Protein AF-A0A3P7NVY0-F1 (afdb_monomer)

pLDDT: mean 88.83, std 10.04, range [52.88, 97.88]

Foldseek 3Di:
DVVVVVVVVVVVVVVVVCVVVVVDDPVRVVVVVVVVVVVVVVVVVVVVVVLVVDPVNVVCVVVVVVVVVCCVVVVVVVVVVVVVVVCVVQVADPVRHRD

Solvent-accessible surface area (backbone atoms only — not comparable to full-atom values): 5554 Å² total; per-residue (Å²): 111,68,67,60,53,52,49,54,52,50,54,52,52,52,54,50,56,48,60,72,68,64,73,62,54,72,68,53,54,53,50,47,53,54,48,49,53,54,50,47,52,53,51,50,51,55,50,49,53,54,46,67,72,31,66,70,51,55,74,37,37,67,60,54,48,50,52,50,47,53,50,49,52,48,51,51,53,49,53,53,49,49,54,52,52,51,33,62,77,58,46,38,44,103,81,73,44,75,110

Mean predicted aligned error: 7.63 Å

Organism: NCBI:txid2173034

InterPro domains:
  IPR005642 Lysine exporter LysO [PF03956] (10-92)

Structure (mmCIF, N/CA/C/O backbone):
data_AF-A0A3P7NVY0-F1
#
_entry.id   AF-A0A3P7NVY0-F1
#
loop_
_atom_site.group_PDB
_atom_site.id
_atom_site.type_symbol
_atom_site.label_atom_id
_atom_site.label_alt_id
_atom_site.label_comp_id
_atom_site.label_asym_id
_atom_site.label_entity_id
_atom_site.label_seq_id
_atom_site.pdbx_PDB_ins_code
_atom_site.Cartn_x
_atom_site.Cartn_y
_atom_site.Cartn_z
_atom_site.occupancy
_atom_site.B_iso_or_equiv
_atom_site.auth_seq_id
_atom_site.auth_comp_id
_atom_site.auth_asym_id
_atom_site.auth_atom_id
_atom_site.pdbx_PDB_model_num
ATOM 1 N N . MET A 1 1 ? -14.744 19.987 -9.665 1.00 83.19 1 MET A N 1
ATOM 2 C CA . MET A 1 1 ? -14.472 18.557 -9.385 1.00 83.19 1 MET A CA 1
ATOM 3 C C . MET A 1 1 ? -13.700 17.897 -10.527 1.00 83.19 1 MET A C 1
ATOM 5 O O . MET A 1 1 ? -12.606 17.411 -10.268 1.00 83.19 1 MET A O 1
ATOM 9 N N . ILE A 1 2 ? -14.181 17.989 -11.778 1.00 94.69 2 ILE A N 1
ATOM 10 C CA . ILE A 1 2 ? -13.511 17.435 -12.976 1.00 94.69 2 ILE A CA 1
ATOM 11 C C . ILE A 1 2 ? -12.049 17.892 -13.125 1.00 94.69 2 ILE A C 1
ATOM 13 O O . ILE A 1 2 ? -11.171 17.082 -13.382 1.00 94.69 2 ILE A O 1
ATOM 17 N N . PHE A 1 3 ? -11.771 19.175 -12.869 1.00 95.12 3 PHE A N 1
ATOM 18 C CA . PHE A 1 3 ? -10.434 19.751 -13.032 1.00 95.12 3 PHE A CA 1
ATOM 19 C C . PHE A 1 3 ? -9.391 19.126 -12.092 1.00 95.12 3 PHE A C 1
ATOM 21 O O . PHE A 1 3 ? -8.286 18.814 -12.515 1.00 95.12 3 PHE A O 1
ATOM 28 N N . ARG A 1 4 ? -9.753 18.860 -10.826 1.00 94.81 4 ARG A N 1
ATOM 29 C CA . ARG A 1 4 ? -8.852 18.191 -9.867 1.00 94.81 4 ARG A CA 1
ATOM 30 C C . ARG A 1 4 ? -8.558 16.756 -10.289 1.00 94.81 4 ARG A C 1
ATOM 32 O O . ARG A 1 4 ? -7.427 16.305 -10.179 1.00 94.81 4 ARG A O 1
ATOM 39 N N . LEU A 1 5 ? -9.578 16.061 -10.787 1.00 95.06 5 LEU A N 1
ATOM 40 C CA . LEU A 1 5 ? -9.448 14.692 -11.271 1.00 95.06 5 LEU A CA 1
ATOM 41 C C . LEU A 1 5 ? -8.540 14.631 -12.508 1.00 9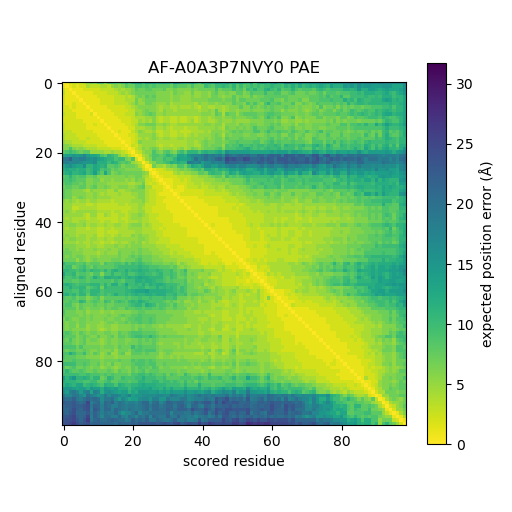5.06 5 LEU A C 1
ATOM 43 O O . LEU A 1 5 ? -7.665 13.776 -12.582 1.00 95.06 5 LEU A O 1
ATOM 47 N N . LEU A 1 6 ? -8.685 15.599 -13.415 1.00 95.88 6 LEU A N 1
ATOM 48 C CA . LEU A 1 6 ? -7.842 15.738 -14.600 1.00 95.88 6 LEU A CA 1
ATOM 49 C C . LEU A 1 6 ? -6.380 16.030 -14.232 1.00 95.88 6 LEU A C 1
ATOM 51 O O . LEU A 1 6 ? -5.480 15.442 -14.823 1.00 95.88 6 LEU A O 1
ATOM 55 N N . LEU A 1 7 ? -6.138 16.856 -13.207 1.00 94.62 7 LEU A N 1
ATOM 56 C CA . LEU A 1 7 ? -4.792 17.081 -12.673 1.00 94.62 7 LEU A CA 1
ATOM 57 C C . LEU A 1 7 ? -4.185 15.815 -12.050 1.00 94.62 7 LEU A C 1
ATOM 59 O O . LEU A 1 7 ? -3.031 15.509 -12.336 1.00 94.62 7 LEU A O 1
ATOM 63 N N . TYR A 1 8 ? -4.935 15.055 -11.241 1.00 94.75 8 TYR A N 1
ATOM 64 C CA . TYR A 1 8 ? -4.426 13.805 -10.656 1.00 94.75 8 TYR A CA 1
ATOM 65 C C . TYR A 1 8 ? -4.060 12.777 -11.725 1.00 94.75 8 TYR A C 1
ATOM 67 O O . TYR A 1 8 ? -2.975 12.200 -11.670 1.00 94.75 8 TYR A O 1
ATOM 75 N N . ILE A 1 9 ? -4.935 12.582 -12.714 1.00 95.62 9 ILE A N 1
ATOM 76 C CA . ILE A 1 9 ? -4.658 11.685 -13.839 1.00 95.62 9 ILE A CA 1
ATOM 77 C C . ILE A 1 9 ? -3.446 12.191 -14.624 1.00 95.62 9 ILE A C 1
ATOM 79 O O . ILE A 1 9 ? -2.556 11.401 -14.915 1.00 95.62 9 ILE A O 1
ATOM 83 N N . GLY A 1 10 ? -3.353 13.497 -14.892 1.00 96.31 10 GLY A N 1
ATOM 84 C CA . GLY A 1 10 ? -2.215 14.089 -15.596 1.00 96.31 10 GLY A CA 1
ATOM 85 C C . GLY A 1 10 ? -0.877 13.827 -14.901 1.00 96.31 10 GLY A C 1
ATOM 86 O O . GLY A 1 10 ? 0.072 13.380 -15.543 1.00 96.31 10 GLY A O 1
ATOM 87 N N . VAL A 1 11 ? -0.804 14.029 -13.582 1.00 94.81 11 VAL A N 1
ATOM 88 C CA . VAL A 1 11 ? 0.413 13.750 -12.797 1.00 94.81 11 VAL A CA 1
ATOM 89 C C . VAL A 1 11 ? 0.770 12.260 -12.831 1.00 94.81 11 VAL A C 1
ATOM 91 O O . VAL A 1 11 ? 1.938 11.920 -13.019 1.00 94.81 11 VAL A O 1
ATOM 94 N N . LEU A 1 12 ? -0.219 11.366 -12.708 1.00 93.44 12 LEU A N 1
ATOM 95 C CA . LEU A 1 12 ? 0.001 9.918 -12.802 1.00 93.44 12 LEU A CA 1
ATOM 96 C C . LEU A 1 12 ? 0.505 9.506 -14.189 1.00 93.44 12 LEU A C 1
ATOM 98 O O . LEU A 1 12 ? 1.445 8.718 -14.290 1.00 93.44 12 LEU A O 1
ATOM 102 N N . SER A 1 13 ? -0.079 10.061 -15.252 1.00 94.38 13 SER A N 1
ATOM 103 C CA . SER A 1 13 ? 0.353 9.812 -16.626 1.00 94.38 13 SER A CA 1
ATOM 104 C C . SER A 1 13 ? 1.795 10.265 -16.849 1.00 94.38 13 SER A C 1
ATOM 106 O O . SER A 1 13 ? 2.578 9.512 -17.419 1.00 94.38 13 SER A O 1
ATOM 108 N N . ILE A 1 14 ? 2.183 11.442 -16.349 1.00 92.81 14 ILE A N 1
ATOM 109 C CA . ILE A 1 14 ? 3.571 11.924 -16.436 1.00 92.81 14 ILE A CA 1
ATOM 110 C C . ILE A 1 14 ? 4.520 10.988 -15.677 1.00 92.81 14 ILE A C 1
ATOM 112 O O . ILE A 1 14 ? 5.549 10.594 -16.223 1.00 92.81 14 ILE A O 1
ATOM 116 N N . GLY A 1 15 ? 4.165 10.575 -14.455 1.00 88.56 15 GLY A N 1
ATOM 117 C CA . GLY A 1 15 ? 4.961 9.618 -13.678 1.00 88.56 15 GLY A CA 1
ATOM 118 C C . GLY A 1 15 ? 5.148 8.276 -14.396 1.00 88.56 15 GLY A C 1
ATOM 119 O O . GLY A 1 15 ? 6.250 7.731 -14.415 1.00 88.56 15 GLY A O 1
ATOM 120 N N . MET A 1 16 ? 4.099 7.778 -15.055 1.00 89.56 16 MET A N 1
ATOM 121 C CA . MET A 1 16 ? 4.160 6.561 -15.867 1.00 89.56 16 MET A CA 1
ATOM 122 C C . MET A 1 16 ? 5.069 6.727 -17.093 1.00 89.56 16 MET A C 1
ATOM 124 O O . MET A 1 16 ? 5.878 5.842 -17.364 1.00 89.56 16 MET A O 1
ATOM 128 N N . LEU A 1 17 ? 4.988 7.856 -17.806 1.00 90.62 17 LEU A N 1
ATOM 129 C CA . LEU A 1 17 ? 5.862 8.140 -18.952 1.00 90.62 17 LEU A CA 1
ATOM 130 C C . LEU A 1 17 ? 7.340 8.199 -18.539 1.00 90.62 17 LEU A C 1
ATOM 132 O O . LEU A 1 17 ? 8.187 7.630 -19.226 1.00 90.62 17 LEU A O 1
ATOM 136 N N . ILE A 1 18 ? 7.643 8.818 -17.391 1.00 87.25 18 ILE A N 1
ATOM 137 C CA . ILE A 1 18 ? 9.002 8.860 -16.826 1.00 87.25 18 ILE A CA 1
ATOM 138 C C . ILE A 1 18 ? 9.495 7.444 -16.487 1.00 87.25 18 ILE A C 1
ATOM 140 O O . ILE A 1 18 ? 10.635 7.104 -16.810 1.00 87.25 18 ILE A O 1
ATOM 144 N N . GLY A 1 19 ? 8.638 6.610 -15.887 1.00 84.62 19 GLY A N 1
ATOM 145 C CA . GLY A 1 19 ? 8.964 5.218 -15.561 1.00 84.62 19 GLY A CA 1
ATOM 146 C C . GLY A 1 19 ? 9.229 4.347 -16.794 1.00 84.62 19 GLY A C 1
ATOM 147 O O . GLY A 1 19 ? 10.170 3.559 -16.796 1.00 84.62 19 GLY A O 1
ATOM 148 N N . ILE A 1 20 ? 8.453 4.518 -17.871 1.00 84.75 20 ILE A N 1
ATOM 149 C CA . ILE A 1 20 ? 8.631 3.759 -19.124 1.00 84.75 20 ILE A CA 1
ATOM 150 C C . ILE A 1 20 ? 9.944 4.125 -19.822 1.00 84.75 20 ILE A C 1
ATOM 152 O O . ILE A 1 20 ? 10.605 3.255 -20.384 1.00 84.75 20 ILE A O 1
ATOM 156 N N . TYR A 1 21 ? 10.349 5.396 -19.776 1.00 81.50 21 TYR A N 1
ATOM 157 C CA . TYR A 1 21 ? 11.561 5.857 -20.456 1.00 81.50 21 TYR A CA 1
ATOM 158 C C . TYR A 1 21 ? 12.864 5.435 -19.746 1.00 81.50 21 TYR A C 1
ATOM 160 O O . TYR A 1 21 ? 13.947 5.811 -20.191 1.00 81.50 21 TYR A O 1
ATOM 168 N N . ASN A 1 22 ? 12.770 4.677 -18.638 1.00 68.94 22 ASN A N 1
ATOM 169 C CA . ASN A 1 22 ? 13.883 4.203 -17.802 1.00 68.94 22 ASN A CA 1
ATOM 170 C C . ASN A 1 22 ? 14.896 5.313 -17.450 1.00 68.94 22 ASN A C 1
ATOM 172 O O . ASN A 1 22 ? 16.090 5.073 -17.281 1.00 68.94 22 ASN A O 1
ATOM 176 N N . MET A 1 23 ? 14.404 6.555 -17.383 1.00 61.84 23 MET A N 1
ATOM 177 C CA . MET A 1 23 ? 15.208 7.765 -17.202 1.00 61.84 23 MET A CA 1
ATOM 178 C C . MET A 1 23 ? 15.527 8.020 -15.722 1.00 61.84 23 MET A C 1
ATOM 180 O O . MET A 1 23 ? 16.255 8.951 -15.379 1.00 61.84 23 MET A O 1
ATOM 184 N N . ALA A 1 24 ? 14.986 7.184 -14.835 1.00 63.25 24 ALA A N 1
ATOM 185 C CA . ALA A 1 24 ? 15.306 7.185 -13.425 1.00 63.25 24 ALA A CA 1
ATOM 186 C C . ALA A 1 24 ? 16.616 6.425 -13.194 1.00 63.25 24 ALA A C 1
ATOM 188 O O . ALA A 1 24 ? 16.757 5.243 -13.501 1.00 63.25 24 ALA A O 1
ATOM 189 N N . HIS A 1 25 ? 17.610 7.112 -12.633 1.00 72.38 25 HIS A N 1
ATOM 190 C CA . HIS A 1 25 ? 18.804 6.431 -12.155 1.00 72.38 25 HIS A CA 1
ATOM 191 C C . HIS A 1 25 ? 18.418 5.419 -11.060 1.00 72.38 25 HIS A C 1
ATOM 193 O O . HIS A 1 25 ? 17.620 5.757 -10.186 1.00 72.38 25 HIS A O 1
ATOM 199 N N . PRO A 1 26 ? 19.057 4.238 -10.988 1.00 75.06 26 PRO A N 1
ATOM 200 C CA . PRO A 1 26 ? 18.717 3.204 -10.001 1.00 75.06 26 PRO A CA 1
ATOM 201 C C . PRO A 1 26 ? 18.817 3.689 -8.542 1.00 75.06 26 PRO A C 1
ATOM 203 O O . PRO A 1 26 ? 18.112 3.202 -7.661 1.00 75.06 26 PRO A O 1
ATOM 206 N N . LYS A 1 27 ? 19.661 4.697 -8.274 1.00 76.75 27 LYS A N 1
ATOM 207 C CA . LYS A 1 27 ? 19.749 5.366 -6.964 1.00 76.75 27 LYS A CA 1
ATOM 208 C C . LYS A 1 27 ? 18.511 6.211 -6.645 1.00 76.75 27 LYS A C 1
ATOM 210 O O . LYS A 1 27 ? 18.111 6.278 -5.486 1.00 76.75 27 LYS A O 1
ATOM 215 N N . LEU A 1 28 ? 17.930 6.857 -7.656 1.00 79.44 28 LEU A N 1
ATOM 216 C CA . LEU A 1 28 ? 16.727 7.673 -7.528 1.00 79.44 28 LEU A CA 1
ATOM 217 C C . LEU A 1 28 ? 15.505 6.784 -7.284 1.00 79.44 28 LEU A C 1
ATOM 219 O O . LEU A 1 28 ? 14.766 7.059 -6.346 1.00 79.44 28 LEU A O 1
ATOM 223 N N . ASP A 1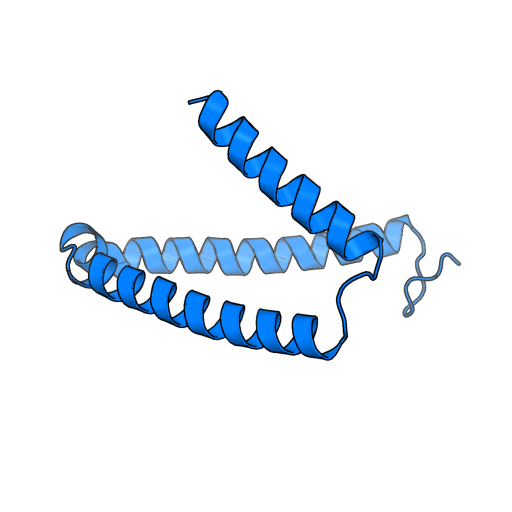 29 ? 15.355 5.679 -8.018 1.00 81.00 29 ASP A N 1
ATOM 224 C CA . ASP A 1 29 ? 14.275 4.707 -7.782 1.00 81.00 29 ASP A CA 1
ATOM 225 C C . ASP A 1 29 ? 14.338 4.106 -6.376 1.00 81.00 29 ASP A C 1
ATOM 227 O O . ASP A 1 29 ? 13.328 4.015 -5.674 1.00 81.00 29 ASP A O 1
ATOM 231 N N . GLN A 1 30 ? 15.539 3.756 -5.907 1.00 85.25 30 GLN A N 1
ATOM 232 C CA . GLN A 1 30 ? 15.709 3.238 -4.553 1.00 85.25 30 GLN A CA 1
ATOM 233 C C . GLN A 1 30 ? 15.394 4.296 -3.481 1.00 85.25 30 GLN A C 1
ATOM 235 O O . GLN A 1 30 ? 14.809 3.971 -2.444 1.00 85.25 30 GLN A O 1
ATOM 240 N N . ALA A 1 31 ? 15.770 5.558 -3.710 1.00 88.00 31 ALA A N 1
ATOM 241 C CA . ALA A 1 31 ? 15.448 6.664 -2.810 1.00 88.00 31 ALA A CA 1
ATOM 242 C C . ALA A 1 31 ? 13.941 6.968 -2.795 1.00 88.00 31 ALA A C 1
ATOM 244 O O . ALA A 1 31 ? 13.374 7.141 -1.718 1.00 88.00 31 ALA A O 1
ATOM 245 N N . LEU A 1 32 ? 13.288 6.960 -3.961 1.00 89.56 32 LEU A N 1
ATOM 246 C CA . LEU A 1 32 ? 11.842 7.129 -4.116 1.00 89.56 32 LEU A CA 1
ATOM 247 C C . LEU A 1 32 ? 11.072 6.011 -3.411 1.00 89.56 32 LEU A C 1
ATOM 249 O O . LEU A 1 32 ? 10.137 6.309 -2.678 1.00 89.56 32 LEU A O 1
ATOM 253 N N . GLY A 1 33 ? 11.495 4.750 -3.539 1.00 90.12 33 GLY A N 1
ATOM 254 C CA . GLY A 1 33 ? 10.877 3.633 -2.817 1.00 90.12 33 GLY A CA 1
ATOM 255 C C . GLY A 1 33 ? 10.990 3.774 -1.292 1.00 90.12 33 GLY A C 1
ATOM 256 O O . GLY A 1 33 ? 10.013 3.568 -0.568 1.00 90.12 33 GLY A O 1
ATOM 257 N N . LYS A 1 34 ? 12.161 4.199 -0.791 1.00 93.19 34 LYS A N 1
ATOM 258 C CA . LYS A 1 34 ? 12.360 4.498 0.641 1.00 93.19 34 LYS A CA 1
ATOM 259 C C . LYS A 1 34 ? 11.530 5.697 1.108 1.00 93.19 34 LYS A C 1
ATOM 261 O O . LYS A 1 34 ? 10.982 5.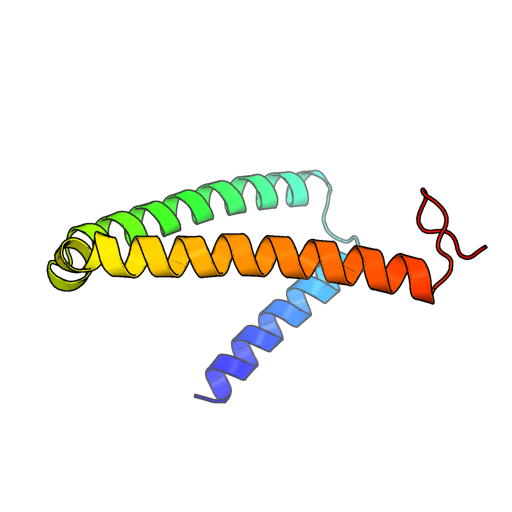673 2.207 1.00 93.19 34 LYS A O 1
ATOM 266 N N . LEU A 1 35 ? 11.421 6.737 0.288 1.00 95.31 35 LEU A N 1
ATOM 267 C CA . LEU A 1 35 ? 10.596 7.899 0.598 1.00 95.31 35 LEU A CA 1
ATOM 268 C C . LEU A 1 35 ? 9.111 7.523 0.606 1.00 95.31 35 LEU A C 1
ATOM 270 O O . LEU A 1 35 ? 8.397 7.891 1.531 1.00 95.31 35 LEU A O 1
ATOM 274 N N . GLN A 1 36 ? 8.661 6.731 -0.367 1.00 95.38 36 GLN A N 1
ATOM 275 C CA . GLN A 1 36 ? 7.280 6.276 -0.475 1.00 95.38 36 GLN A CA 1
ATOM 276 C C . GLN A 1 36 ? 6.859 5.487 0.761 1.00 95.38 36 GLN A C 1
ATOM 278 O O . GLN A 1 36 ? 5.801 5.775 1.313 1.00 95.38 36 GLN A O 1
ATOM 283 N N . ILE A 1 37 ? 7.670 4.526 1.219 1.00 96.75 37 ILE A N 1
ATOM 284 C CA . ILE A 1 37 ? 7.328 3.757 2.422 1.00 96.75 37 ILE A CA 1
ATOM 285 C C . ILE A 1 37 ? 7.301 4.659 3.664 1.00 96.75 37 ILE A C 1
ATOM 287 O O . ILE A 1 37 ? 6.378 4.552 4.467 1.00 96.75 37 ILE A O 1
ATOM 291 N N . LEU A 1 38 ? 8.247 5.599 3.792 1.00 97.44 38 LEU A N 1
ATOM 292 C CA . LEU A 1 38 ? 8.289 6.547 4.909 1.00 97.44 38 LEU A CA 1
ATOM 293 C C . LEU A 1 38 ? 7.043 7.442 4.929 1.00 97.44 38 LEU A C 1
ATOM 295 O O . LEU A 1 38 ? 6.397 7.595 5.966 1.00 97.44 38 LEU A O 1
ATOM 299 N N . THR A 1 39 ? 6.674 7.998 3.776 1.00 96.81 39 THR A N 1
ATOM 300 C CA . THR A 1 39 ? 5.475 8.824 3.627 1.00 96.81 39 THR A CA 1
ATOM 301 C C . THR A 1 39 ? 4.203 8.012 3.839 1.00 96.81 39 THR A C 1
ATOM 303 O O . THR A 1 39 ? 3.286 8.499 4.493 1.00 96.81 39 THR A O 1
ATOM 306 N N . LEU A 1 40 ? 4.142 6.774 3.344 1.00 97.75 40 LEU A N 1
ATOM 307 C CA . LEU A 1 40 ? 3.005 5.878 3.544 1.00 97.75 40 LEU A CA 1
ATOM 308 C C . LEU A 1 40 ? 2.806 5.599 5.031 1.00 97.75 40 LEU A C 1
ATOM 310 O O . LEU A 1 40 ? 1.698 5.769 5.527 1.00 97.75 40 LEU A O 1
ATOM 314 N N . ILE A 1 41 ? 3.868 5.244 5.757 1.00 97.81 41 ILE A N 1
ATOM 315 C CA . ILE A 1 41 ? 3.802 5.033 7.208 1.00 97.81 41 ILE A CA 1
ATOM 316 C C . ILE A 1 41 ? 3.327 6.310 7.911 1.00 97.81 41 ILE A C 1
ATOM 318 O O . ILE A 1 41 ? 2.429 6.237 8.747 1.00 97.81 41 ILE A O 1
ATOM 322 N N . GLY A 1 42 ? 3.861 7.479 7.541 1.00 97.88 42 GLY A N 1
ATOM 323 C CA . GLY A 1 42 ? 3.420 8.763 8.095 1.00 97.88 42 GLY A CA 1
ATOM 324 C C . GLY A 1 42 ? 1.936 9.055 7.835 1.00 97.88 42 GLY A C 1
ATOM 325 O O . GLY A 1 42 ? 1.209 9.446 8.747 1.00 97.88 42 GLY A O 1
ATOM 326 N N . LEU A 1 43 ? 1.456 8.809 6.615 1.00 97.25 43 LEU A N 1
ATOM 327 C CA . LEU A 1 43 ? 0.045 8.961 6.255 1.00 97.25 43 LEU A CA 1
ATOM 328 C C . LEU A 1 43 ? -0.844 7.986 7.028 1.00 97.25 43 LEU A C 1
ATOM 330 O O . LEU A 1 43 ? -1.859 8.404 7.584 1.00 97.25 43 LEU A O 1
ATOM 334 N N . LEU A 1 44 ? -0.462 6.708 7.099 1.00 96.88 44 LEU A N 1
ATOM 335 C CA . LEU A 1 44 ? -1.198 5.690 7.849 1.00 96.88 44 LEU A CA 1
ATOM 336 C C . LEU A 1 44 ? -1.242 6.019 9.340 1.00 96.88 44 LEU A C 1
ATOM 338 O O . LEU A 1 44 ? -2.277 5.825 9.969 1.00 96.88 44 LEU A O 1
ATOM 342 N N . PHE A 1 45 ? -0.161 6.561 9.894 1.00 97.75 45 PHE A N 1
ATOM 343 C CA . PHE A 1 45 ? -0.109 7.000 11.282 1.00 97.75 45 PHE A CA 1
ATOM 344 C C . PHE A 1 45 ? -1.123 8.116 11.559 1.00 97.75 45 PHE A C 1
ATOM 346 O O . PHE A 1 45 ? -1.945 7.996 12.469 1.00 97.75 45 PHE A O 1
ATOM 353 N N . VAL A 1 46 ? -1.133 9.165 10.730 1.00 97.31 46 VAL A N 1
ATOM 354 C CA . VAL A 1 46 ? -2.105 10.263 10.855 1.00 97.31 46 VAL A CA 1
ATOM 355 C C . VAL A 1 46 ? -3.535 9.757 10.645 1.00 97.31 46 VAL A C 1
ATOM 357 O O . VAL A 1 46 ? -4.440 10.148 11.385 1.00 97.31 46 VAL A O 1
ATOM 360 N N . MET A 1 47 ? -3.755 8.857 9.681 1.00 96.06 47 MET A N 1
ATOM 361 C CA . MET A 1 47 ? -5.062 8.221 9.495 1.00 96.06 47 MET A CA 1
ATOM 362 C C . MET A 1 47 ? -5.478 7.414 10.728 1.00 96.06 47 MET A C 1
ATOM 364 O O . MET A 1 47 ? -6.623 7.528 11.153 1.00 96.06 47 MET A O 1
ATOM 368 N N . GLY A 1 48 ? -4.564 6.659 11.338 1.00 93.75 48 GLY A N 1
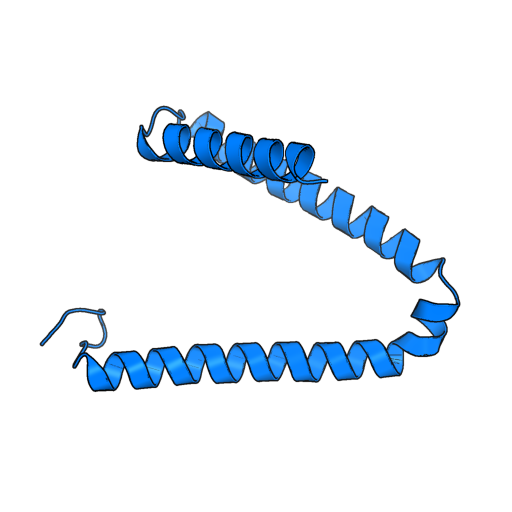ATOM 369 C CA . GLY A 1 48 ? -4.814 5.898 12.560 1.00 93.75 48 GLY A CA 1
ATOM 370 C C . GLY A 1 48 ? -5.226 6.790 13.730 1.00 93.75 48 GLY A C 1
ATOM 371 O O . GLY A 1 48 ? -6.234 6.512 14.377 1.00 93.75 48 GLY A O 1
ATOM 372 N N . ILE A 1 49 ? -4.520 7.908 13.944 1.00 96.12 49 ILE A N 1
ATOM 373 C CA . ILE A 1 49 ? -4.897 8.913 14.955 1.00 96.12 49 ILE A CA 1
ATOM 374 C C . ILE A 1 49 ? -6.305 9.441 14.680 1.00 96.12 49 ILE A C 1
ATOM 376 O O . ILE A 1 49 ? -7.132 9.508 15.588 1.00 96.12 49 ILE A O 1
ATOM 380 N N . ARG A 1 50 ? -6.595 9.797 13.425 1.00 94.94 50 ARG A N 1
ATOM 381 C CA . ARG A 1 50 ? -7.896 10.349 13.037 1.00 94.94 50 ARG A CA 1
ATOM 382 C C . ARG A 1 50 ? -9.035 9.352 13.261 1.00 94.94 50 ARG A C 1
ATOM 384 O O . ARG A 1 50 ? -10.076 9.752 13.767 1.00 94.94 50 ARG A O 1
ATOM 391 N N . LEU A 1 51 ? -8.835 8.080 12.916 1.00 92.56 51 LEU A N 1
ATOM 392 C CA . LEU A 1 51 ? -9.822 7.018 13.134 1.00 92.56 51 LEU A CA 1
ATOM 393 C C . LEU A 1 51 ? -10.012 6.715 14.628 1.00 92.56 51 LEU A C 1
ATOM 395 O O . LEU A 1 51 ? -11.138 6.496 15.057 1.00 92.56 51 LEU A O 1
ATOM 399 N N . GLY A 1 52 ? -8.938 6.735 15.424 1.00 89.81 52 GLY A N 1
ATOM 400 C CA . GLY A 1 52 ? -9.001 6.493 16.870 1.00 89.81 52 GLY A CA 1
ATOM 401 C C . GLY A 1 52 ? -9.626 7.641 17.670 1.00 89.81 52 GLY A C 1
ATOM 402 O O . GLY A 1 52 ? -10.274 7.403 18.686 1.00 89.81 52 GLY A O 1
ATOM 403 N N . ALA A 1 53 ? -9.463 8.884 17.214 1.00 93.00 53 ALA A N 1
ATOM 404 C CA . ALA A 1 53 ? -10.104 10.051 17.822 1.00 93.00 53 ALA A CA 1
ATOM 405 C C . ALA A 1 53 ? -11.607 10.145 17.491 1.00 93.00 53 ALA A C 1
ATOM 407 O O . ALA A 1 53 ? -12.359 10.827 18.193 1.00 93.00 53 ALA A O 1
ATOM 408 N N . ASP A 1 54 ? -12.054 9.463 16.436 1.00 93.62 54 ASP A N 1
ATOM 409 C CA . ASP A 1 54 ? -13.445 9.450 16.008 1.00 93.62 54 ASP A CA 1
ATOM 410 C C . ASP A 1 54 ? -14.254 8.395 16.785 1.00 93.62 54 ASP A C 1
ATOM 412 O O . ASP A 1 54 ? -14.189 7.190 16.531 1.00 93.62 54 ASP A O 1
ATOM 416 N N . LYS A 1 55 ? -15.068 8.862 17.741 1.00 90.06 55 LYS A N 1
ATOM 417 C CA . LYS A 1 55 ? -15.909 7.996 18.586 1.00 90.06 55 LYS A CA 1
ATOM 418 C C . LYS A 1 55 ? -16.915 7.162 17.787 1.00 90.06 55 LYS A C 1
ATOM 420 O O . LYS A 1 55 ? -17.285 6.077 18.240 1.00 90.06 55 LYS A O 1
ATOM 425 N N . MET A 1 56 ? -17.365 7.632 16.622 1.00 90.06 56 MET A N 1
ATOM 426 C CA . MET A 1 56 ? -18.293 6.886 15.767 1.00 90.06 56 MET A CA 1
ATOM 427 C C . MET A 1 56 ? -17.583 5.694 15.121 1.00 90.06 56 MET A C 1
ATOM 429 O O . MET A 1 56 ? -18.121 4.585 15.103 1.00 90.06 56 MET A O 1
ATOM 433 N N . VAL A 1 57 ? -16.348 5.900 14.662 1.00 89.81 57 VAL A N 1
ATOM 434 C CA . VAL A 1 57 ? -15.511 4.835 14.094 1.00 89.81 57 VAL A CA 1
ATOM 435 C C . VAL A 1 57 ? -15.099 3.829 15.167 1.00 89.81 57 VAL A C 1
ATOM 437 O O . VAL A 1 57 ? -15.227 2.629 14.941 1.00 89.81 57 VAL A O 1
ATOM 440 N N . VAL A 1 58 ? -14.664 4.288 16.346 1.00 89.69 58 VAL A N 1
ATOM 441 C CA . VAL A 1 58 ? -14.250 3.396 17.445 1.00 89.69 58 VAL A CA 1
ATOM 442 C C . VAL A 1 58 ? -15.421 2.569 17.982 1.00 89.69 58 VAL A C 1
ATOM 444 O O . VAL A 1 58 ? -15.272 1.368 18.193 1.00 89.69 58 VAL A O 1
ATOM 447 N N . SER A 1 59 ? -16.603 3.168 18.163 1.00 90.88 59 SER A N 1
ATOM 448 C CA . SER A 1 59 ? -17.797 2.417 18.591 1.00 90.88 59 SER A CA 1
ATOM 449 C C . SER A 1 59 ? -18.287 1.431 17.527 1.00 90.88 59 SER A C 1
ATOM 451 O O . SER A 1 59 ? -18.756 0.345 17.863 1.00 90.88 59 SER A O 1
ATOM 453 N N . SER A 1 60 ? -18.112 1.764 16.245 1.00 91.69 60 SER A N 1
ATOM 454 C CA . SER A 1 60 ? -18.472 0.901 15.11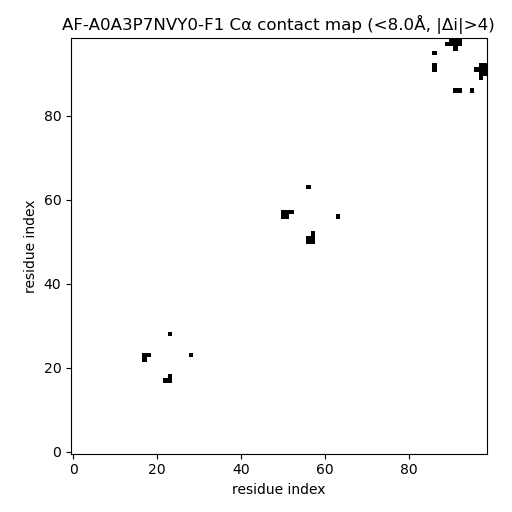3 1.00 91.69 60 SER A CA 1
ATOM 455 C C . SER A 1 60 ? -17.332 -0.011 14.654 1.00 91.69 60 SER A C 1
ATOM 457 O O . SER A 1 60 ? -17.457 -0.661 13.615 1.00 91.69 60 SER A O 1
ATOM 459 N N . LEU A 1 61 ? -16.225 -0.095 15.401 1.00 89.50 61 LEU A N 1
ATOM 460 C CA . LEU A 1 61 ? -15.022 -0.810 14.974 1.00 89.50 61 LEU A CA 1
ATOM 461 C C . LEU A 1 61 ? -15.278 -2.306 14.768 1.00 89.50 61 LEU A C 1
ATOM 463 O O . LEU A 1 61 ? -14.710 -2.894 13.856 1.00 89.50 61 LEU A O 1
ATOM 467 N N . SER A 1 62 ? -16.168 -2.908 15.562 1.00 88.69 62 SER A N 1
ATOM 468 C CA . SER A 1 62 ? -16.589 -4.304 15.376 1.00 88.69 62 SER A CA 1
ATOM 469 C C . SER A 1 62 ? -17.264 -4.508 14.013 1.00 88.69 62 SER A C 1
ATOM 471 O O . SER A 1 62 ? -16.868 -5.376 13.236 1.00 88.69 62 SER A O 1
ATOM 473 N N . THR A 1 63 ? -18.221 -3.642 13.671 1.00 92.69 63 THR A N 1
ATOM 474 C CA . THR A 1 63 ? -18.940 -3.687 12.392 1.00 92.69 63 THR A CA 1
ATOM 475 C C . THR A 1 63 ? -18.011 -3.408 11.213 1.00 92.69 63 THR A C 1
ATOM 477 O O . THR A 1 63 ? -17.996 -4.175 10.252 1.00 92.69 63 THR A O 1
ATOM 480 N N . ILE A 1 64 ? -17.201 -2.347 11.292 1.00 92.56 64 ILE A N 1
ATOM 481 C CA . ILE A 1 64 ? -16.237 -1.977 10.244 1.00 92.56 64 ILE A CA 1
ATOM 482 C C . ILE A 1 64 ? -15.175 -3.071 10.093 1.00 92.56 64 ILE A C 1
ATOM 484 O O . ILE A 1 64 ? -14.822 -3.428 8.974 1.00 92.56 64 ILE A O 1
ATOM 488 N N . GLY A 1 65 ? -14.691 -3.637 11.199 1.00 90.19 65 GLY A N 1
ATOM 489 C CA . GLY A 1 65 ? -13.699 -4.708 11.211 1.00 90.19 65 GLY A CA 1
ATOM 490 C C . GLY A 1 65 ? -14.222 -5.988 10.569 1.00 90.19 65 GLY A C 1
ATOM 491 O O . GLY A 1 65 ? -13.537 -6.568 9.728 1.00 90.19 65 GLY A O 1
ATOM 492 N N . PHE A 1 66 ? -15.454 -6.395 10.885 1.00 95.12 66 PHE A N 1
ATOM 493 C CA . PHE A 1 66 ? -16.083 -7.549 10.242 1.00 95.12 66 PHE A CA 1
ATOM 494 C C . PHE A 1 66 ? -16.318 -7.308 8.746 1.00 95.12 66 PHE A C 1
ATOM 496 O O . PHE A 1 66 ? -15.979 -8.159 7.925 1.00 95.12 66 PHE A O 1
ATOM 503 N N . GLN A 1 67 ? -16.827 -6.130 8.373 1.00 95.31 67 GLN A N 1
ATOM 504 C CA . GLN A 1 67 ? -16.983 -5.750 6.967 1.00 95.31 67 GLN A CA 1
ATOM 505 C C . GLN A 1 67 ? -15.641 -5.774 6.228 1.00 95.31 67 GLN A C 1
ATOM 507 O O . GLN A 1 67 ? -15.539 -6.374 5.161 1.00 95.31 67 GLN A O 1
ATOM 512 N N . ALA A 1 68 ? -14.597 -5.178 6.807 1.00 94.56 68 ALA A N 1
ATOM 513 C CA . ALA A 1 68 ? -13.258 -5.161 6.234 1.00 94.56 68 ALA A CA 1
ATOM 514 C C . ALA A 1 68 ? -12.682 -6.574 6.097 1.00 94.56 68 ALA A C 1
ATOM 516 O O . ALA A 1 68 ? -12.072 -6.878 5.075 1.00 94.56 68 ALA A O 1
ATOM 517 N N . PHE A 1 69 ? -12.911 -7.451 7.075 1.00 95.69 69 PHE A N 1
ATOM 518 C CA . PHE A 1 69 ? -12.482 -8.845 7.011 1.00 95.69 69 PHE A CA 1
ATOM 519 C C . PHE A 1 69 ? -13.176 -9.602 5.875 1.00 95.69 69 PHE A C 1
ATOM 521 O O . PHE A 1 69 ? -12.500 -10.227 5.059 1.00 95.69 69 PHE A O 1
ATOM 528 N N . VAL A 1 70 ? -14.505 -9.503 5.776 1.00 97.31 70 VAL A N 1
ATOM 529 C CA . VAL A 1 70 ? -15.277 -10.149 4.703 1.00 97.31 70 VAL A CA 1
ATOM 530 C C . VAL A 1 70 ? -14.863 -9.608 3.334 1.00 97.31 70 VAL A C 1
ATOM 532 O O . VAL A 1 70 ? -14.667 -10.390 2.405 1.00 97.31 70 VAL A O 1
ATOM 535 N N . LEU A 1 71 ? -14.668 -8.292 3.206 1.00 96.50 71 LEU A N 1
ATOM 536 C CA . LEU A 1 71 ? -14.208 -7.669 1.964 1.00 96.50 71 LEU A CA 1
ATOM 537 C C . LEU A 1 71 ? -12.785 -8.096 1.598 1.00 96.50 71 LEU A C 1
ATOM 539 O O . LEU A 1 71 ? -12.539 -8.431 0.443 1.00 96.50 71 LEU A O 1
ATOM 543 N N . ALA A 1 72 ? -11.853 -8.114 2.552 1.00 96.56 72 ALA A N 1
ATOM 544 C CA . ALA A 1 72 ? -10.473 -8.520 2.308 1.00 96.56 72 ALA A CA 1
ATOM 545 C C . ALA A 1 72 ? -10.392 -10.002 1.931 1.00 96.56 72 ALA A C 1
ATOM 547 O O . ALA A 1 72 ? -9.819 -10.344 0.898 1.00 96.56 72 ALA A O 1
ATOM 548 N N . PHE A 1 73 ? -11.011 -10.876 2.727 1.00 97.44 73 PHE A N 1
ATOM 549 C CA . PHE A 1 73 ? -11.015 -12.312 2.473 1.00 97.44 73 PHE A CA 1
ATOM 550 C C . PHE A 1 73 ? -11.732 -12.646 1.165 1.00 97.44 73 PHE A C 1
ATOM 552 O O . PHE A 1 73 ? -11.183 -13.366 0.334 1.00 97.44 73 PHE A O 1
ATOM 559 N N . GLY A 1 74 ? -12.914 -12.067 0.944 1.00 97.12 74 GLY A N 1
ATOM 560 C CA . GLY A 1 74 ? -13.663 -12.220 -0.298 1.00 97.12 74 GLY A CA 1
ATOM 561 C C . GLY A 1 74 ? -12.859 -11.741 -1.504 1.00 97.12 74 GLY A C 1
ATOM 562 O O . GLY A 1 74 ? -12.681 -12.498 -2.452 1.00 97.12 74 GLY A O 1
ATOM 563 N N . SER A 1 75 ? -12.305 -10.528 -1.457 1.00 96.88 75 SER A N 1
ATOM 564 C CA . SER A 1 75 ? -11.502 -9.965 -2.550 1.00 96.88 75 SER A CA 1
ATOM 565 C C . SER A 1 75 ? -10.280 -10.826 -2.879 1.00 96.88 75 SER A C 1
ATOM 567 O O . SER A 1 75 ? -10.031 -11.114 -4.049 1.00 96.88 75 SER A O 1
ATOM 569 N N . ILE A 1 76 ? -9.556 -11.314 -1.865 1.00 96.88 76 ILE A N 1
ATOM 570 C CA . ILE A 1 76 ? -8.404 -12.204 -2.068 1.00 96.88 76 ILE A CA 1
ATOM 571 C C . ILE A 1 76 ? -8.857 -13.540 -2.667 1.00 96.88 76 ILE A C 1
ATOM 573 O O . ILE A 1 76 ? -8.286 -13.984 -3.663 1.00 96.88 76 ILE A O 1
ATOM 577 N N . ALA A 1 77 ? -9.892 -14.164 -2.098 1.00 96.81 77 ALA A N 1
ATOM 578 C CA . ALA A 1 77 ? -10.405 -15.448 -2.565 1.00 96.81 77 ALA A CA 1
ATOM 579 C C . ALA A 1 77 ? -10.885 -15.366 -4.020 1.00 96.81 77 ALA A C 1
ATOM 581 O O . ALA A 1 77 ? -10.481 -16.186 -4.846 1.00 96.81 77 ALA A O 1
ATOM 582 N N . PHE A 1 78 ? -11.677 -14.345 -4.360 1.00 96.25 78 PHE A N 1
ATOM 583 C CA . PHE A 1 78 ? -12.124 -14.110 -5.730 1.00 96.25 78 PHE A CA 1
ATOM 584 C C . PHE A 1 78 ? -10.952 -13.776 -6.657 1.00 96.25 78 PHE A C 1
ATOM 586 O O . PHE A 1 78 ? -10.860 -14.372 -7.724 1.00 96.25 78 PHE A O 1
ATOM 593 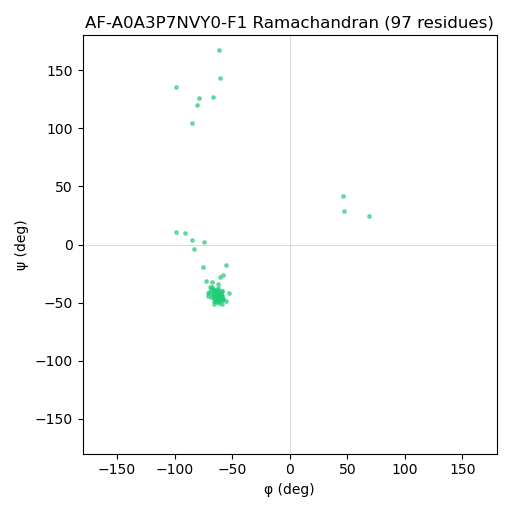N N . SER A 1 79 ? -10.022 -12.902 -6.265 1.00 96.38 79 SER A N 1
ATOM 594 C CA . SER A 1 79 ? -8.843 -12.574 -7.083 1.00 96.38 79 SER A CA 1
ATOM 595 C C . SER A 1 79 ? -8.048 -13.831 -7.464 1.00 96.38 79 SER A C 1
ATOM 597 O O . SER A 1 79 ? -7.787 -14.074 -8.644 1.00 96.38 79 SER A O 1
ATOM 599 N N . VAL A 1 80 ? -7.758 -14.702 -6.491 1.00 95.62 80 VAL A N 1
ATOM 600 C CA . VAL A 1 80 ? -7.052 -15.972 -6.730 1.00 95.62 80 VAL A CA 1
ATOM 601 C C . VAL A 1 80 ? -7.880 -16.924 -7.600 1.00 95.62 80 VAL A C 1
ATOM 603 O O . VAL A 1 80 ? -7.340 -17.518 -8.537 1.00 95.62 80 VAL A O 1
ATOM 606 N N . LEU A 1 81 ? -9.185 -17.051 -7.336 1.00 95.12 81 LEU A N 1
ATOM 607 C CA . LEU A 1 81 ? -10.093 -17.894 -8.118 1.00 95.12 81 LEU A CA 1
ATOM 608 C C . LEU A 1 81 ? -10.135 -17.461 -9.592 1.00 95.12 81 LEU A C 1
ATOM 610 O O . LEU A 1 81 ? -10.015 -18.297 -10.485 1.00 95.12 81 LEU A O 1
ATOM 614 N N . PHE A 1 82 ? -10.259 -16.160 -9.857 1.00 94.00 82 PHE A N 1
ATOM 615 C CA . PHE A 1 82 ? -10.293 -15.611 -11.213 1.00 94.00 82 PHE A CA 1
ATOM 616 C C . PHE A 1 82 ? -8.970 -15.816 -11.949 1.00 94.00 82 PHE A C 1
ATOM 618 O O . PHE A 1 82 ? -8.983 -16.186 -13.123 1.00 94.00 82 PHE A O 1
ATOM 625 N N . VAL A 1 83 ? -7.830 -15.648 -11.273 1.00 92.88 83 VAL A N 1
ATOM 626 C CA . VAL A 1 83 ? -6.518 -15.967 -11.860 1.00 92.88 83 VAL A CA 1
ATOM 627 C C . VAL A 1 83 ? -6.434 -17.453 -12.217 1.00 92.88 83 VAL A C 1
ATOM 629 O O . VAL A 1 83 ? -5.942 -17.801 -13.292 1.00 92.88 83 VAL A O 1
ATOM 632 N N . PHE A 1 84 ? -6.951 -18.338 -11.362 1.00 89.25 84 PHE A N 1
ATOM 633 C CA . PHE A 1 84 ? -6.969 -19.776 -11.622 1.00 89.25 84 PHE A CA 1
ATOM 634 C C . PHE A 1 84 ? -7.862 -20.145 -12.818 1.00 89.25 84 PHE A C 1
ATOM 636 O O . PHE A 1 84 ? -7.428 -20.879 -13.709 1.00 89.25 84 PHE A O 1
ATOM 643 N N . LEU A 1 85 ? -9.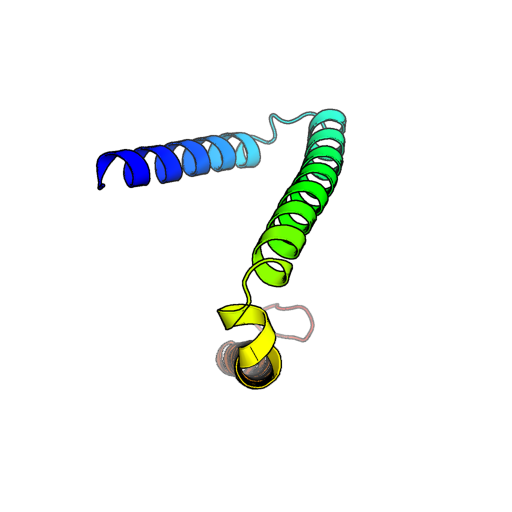072 -19.586 -12.889 1.00 89.75 85 LEU A N 1
ATOM 644 C CA . LEU A 1 85 ? -9.990 -19.778 -14.016 1.00 89.75 85 LEU A CA 1
ATOM 645 C C . LEU A 1 85 ? -9.413 -19.215 -15.319 1.00 89.75 85 LEU A C 1
ATOM 647 O O . LEU A 1 85 ? -9.416 -19.902 -16.340 1.00 89.75 85 LEU A O 1
ATOM 651 N N . GLY A 1 86 ? -8.848 -18.006 -15.283 1.00 89.44 86 GLY A N 1
ATOM 652 C CA . GLY A 1 86 ? -8.176 -17.399 -16.432 1.00 89.44 86 GLY A CA 1
ATOM 653 C C . GLY A 1 86 ? -7.014 -18.257 -16.930 1.00 89.44 86 GLY A C 1
ATOM 654 O O . GLY A 1 86 ? -6.871 -18.474 -18.133 1.00 89.44 86 GLY A O 1
ATOM 655 N N . ARG A 1 87 ? -6.239 -18.845 -16.011 1.00 86.25 87 ARG A N 1
ATOM 656 C CA . ARG A 1 87 ? -5.173 -19.796 -16.346 1.00 86.25 87 ARG A CA 1
ATOM 657 C C . ARG A 1 87 ? -5.705 -21.040 -17.062 1.00 86.25 87 ARG A C 1
ATOM 659 O O . ARG A 1 87 ? -5.073 -21.504 -18.012 1.00 86.25 87 ARG A O 1
ATOM 666 N N . GLN A 1 88 ? -6.846 -21.566 -16.6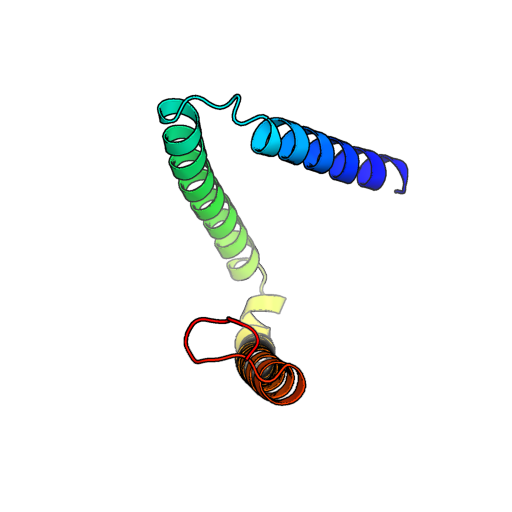20 1.00 81.81 88 GLN A N 1
ATOM 667 C CA . GLN A 1 88 ? -7.476 -22.745 -17.213 1.00 81.81 88 GLN A CA 1
ATOM 668 C C . GLN A 1 88 ? -8.048 -22.455 -18.608 1.00 81.81 88 GLN A C 1
ATOM 670 O O . GLN A 1 88 ? -7.859 -23.263 -19.517 1.00 81.81 88 GLN A O 1
ATOM 675 N N . ILE A 1 89 ? -8.680 -21.292 -18.802 1.00 87.19 89 ILE A N 1
ATOM 676 C CA . ILE A 1 89 ? -9.218 -20.860 -20.104 1.00 87.19 89 ILE A CA 1
ATOM 677 C C . ILE A 1 89 ? -8.085 -20.628 -21.113 1.00 87.19 89 ILE A C 1
ATOM 679 O O . ILE A 1 89 ? -8.167 -21.080 -22.252 1.00 87.19 89 ILE A O 1
ATOM 683 N N .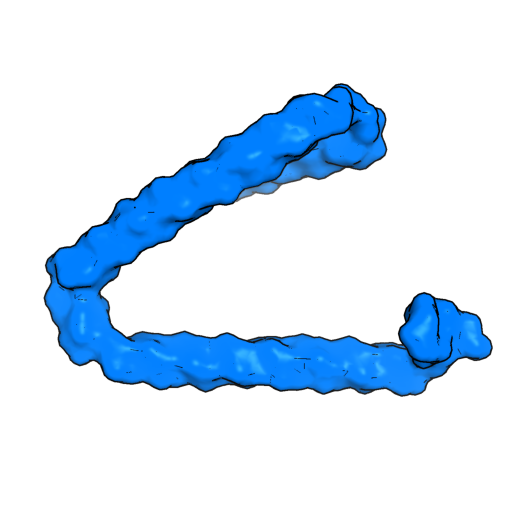 LEU A 1 90 ? -7.002 -19.974 -20.688 1.00 83.56 90 LEU A N 1
ATOM 684 C CA . LEU A 1 90 ? -5.866 -19.626 -21.548 1.00 83.56 90 LEU A CA 1
ATOM 685 C C . LEU A 1 90 ? -4.829 -20.759 -21.696 1.00 83.56 90 LEU A C 1
ATOM 687 O O . LEU A 1 90 ? -3.790 -20.543 -22.315 1.00 83.56 90 LEU A O 1
ATOM 691 N N . LYS A 1 91 ? -5.075 -21.951 -21.124 1.00 74.44 91 LYS A N 1
ATOM 692 C CA . LYS A 1 91 ? -4.150 -23.110 -21.117 1.00 74.44 91 LYS A CA 1
ATOM 693 C C . LYS A 1 91 ? -2.706 -22.734 -20.752 1.00 74.44 91 LYS A C 1
ATOM 695 O O . LYS A 1 91 ? -1.741 -23.216 -21.343 1.00 74.44 91 LYS A O 1
ATOM 700 N N . LEU A 1 92 ? -2.552 -21.862 -19.761 1.00 75.44 92 LEU A N 1
ATOM 701 C CA . LEU A 1 92 ? -1.248 -21.348 -19.356 1.00 75.44 92 LEU A CA 1
ATOM 702 C C . LEU A 1 92 ? -0.503 -22.380 -18.487 1.00 75.44 92 LEU A C 1
ATOM 704 O O . LEU A 1 92 ? -1.000 -22.840 -17.449 1.00 75.44 92 LEU A O 1
ATOM 708 N N . ASP A 1 93 ? 0.726 -22.718 -18.880 1.00 70.94 93 ASP A N 1
ATOM 709 C CA . ASP A 1 93 ? 1.632 -23.567 -18.102 1.00 70.94 93 ASP A CA 1
ATOM 710 C C . ASP A 1 93 ? 1.976 -22.923 -16.739 1.00 70.94 93 ASP A C 1
ATOM 712 O O . ASP A 1 93 ? 1.707 -21.746 -16.496 1.00 70.94 93 ASP A O 1
ATOM 716 N N . ARG A 1 94 ? 2.577 -23.677 -15.808 1.00 66.44 94 ARG A N 1
ATOM 717 C CA . ARG A 1 94 ? 2.965 -23.221 -14.453 1.00 66.44 94 ARG A CA 1
ATOM 718 C C . ARG A 1 94 ? 3.862 -21.975 -14.462 1.00 66.44 94 ARG A C 1
ATOM 720 O O . ARG A 1 94 ? 3.961 -21.304 -13.443 1.00 66.44 94 ARG A O 1
ATOM 727 N N . LYS A 1 95 ? 4.480 -21.666 -15.608 1.00 74.50 95 LYS A N 1
ATOM 728 C CA . LYS A 1 95 ? 5.303 -20.473 -15.863 1.00 74.50 95 LYS A CA 1
ATOM 729 C C . LYS A 1 95 ? 4.568 -19.339 -16.599 1.00 74.50 95 LYS A C 1
ATOM 731 O O . LYS A 1 95 ? 5.226 -18.414 -17.062 1.00 74.50 95 LYS A O 1
ATOM 736 N N . GLY A 1 96 ? 3.243 -19.412 -16.756 1.00 63.97 96 GLY A N 1
ATOM 737 C CA . GLY A 1 96 ? 2.452 -18.390 -17.455 1.00 63.97 96 GLY A CA 1
ATOM 738 C C . GLY A 1 96 ? 2.704 -18.333 -18.966 1.00 63.97 96 GLY A C 1
ATOM 739 O O . GLY A 1 96 ? 2.510 -17.289 -19.577 1.00 63.97 96 GLY A O 1
ATOM 740 N N . ARG A 1 97 ? 3.167 -19.434 -19.572 1.00 62.03 97 ARG A N 1
ATOM 741 C CA . ARG A 1 97 ? 3.375 -19.551 -21.024 1.00 62.03 97 ARG A CA 1
ATOM 742 C C . ARG A 1 97 ? 2.193 -20.279 -21.648 1.00 62.03 97 ARG A C 1
ATOM 744 O O . ARG A 1 97 ? 1.740 -21.273 -21.085 1.00 62.03 97 ARG A O 1
ATOM 751 N N . VAL A 1 98 ? 1.694 -19.772 -22.771 1.00 63.00 98 VAL A N 1
ATOM 752 C CA . VAL A 1 98 ? 0.593 -20.398 -23.515 1.00 63.00 98 VAL A CA 1
ATOM 753 C C . VAL A 1 98 ? 1.107 -21.722 -24.074 1.00 63.00 98 VAL A C 1
ATOM 755 O O . VAL A 1 98 ? 2.192 -21.746 -24.659 1.00 63.00 98 VAL A O 1
ATOM 758 N N . LYS A 1 99 ? 0.394 -22.814 -23.801 1.00 52.88 99 LYS A N 1
ATOM 759 C CA . LYS A 1 99 ? 0.747 -24.148 -24.289 1.00 52.88 99 LYS A CA 1
ATOM 760 C C . LYS A 1 99 ? 0.150 -24.404 -25.665 1.00 52.88 99 LYS A C 1
ATOM 762 O O . LYS A 1 99 ? -1.013 -23.991 -25.872 1.00 52.88 99 LYS A O 1
#

Secondary structure (DSSP, 8-state):
-HHHHHHHHHHHHHHHHHHHTT-S-HHHHHHHHHHHHHHHHHHHHHHHHHHHH-HHHHHTHHHHHHHHHHHHHHHHHHHHHHHHHHHHHTTB-TTS-B-

Radius of gyration: 20.37 Å; Cα contacts (8 Å, |Δi|>4): 21; chains: 1; bounding box: 39×44×43 Å

Sequence (99 aa):
MIFRLLLYIGVLSIGMLIGIYNMAHPKLDQALGKLQILTLIGLLFVMGIRLGADKMVVSSLSTIGFQAFVLAFGSIAFSVLFVFLGRQILKLDRKGRVK